Protein AF-A0A7S3THL7-F1 (afdb_monomer_lite)

Structure (mmCIF, N/CA/C/O backbone):
data_AF-A0A7S3THL7-F1
#
_entry.id   AF-A0A7S3THL7-F1
#
loop_
_atom_site.group_PDB
_atom_site.id
_atom_site.type_symbol
_atom_site.label_atom_id
_atom_site.label_alt_id
_atom_site.label_comp_id
_atom_site.label_asym_id
_atom_site.label_entity_id
_atom_site.label_seq_id
_atom_site.pdbx_PDB_ins_code
_atom_site.Cartn_x
_atom_site.Cartn_y
_atom_site.Cartn_z
_atom_site.occupancy
_atom_site.B_iso_or_equiv
_atom_site.auth_seq_id
_atom_site.auth_comp_id
_atom_site.auth_asym_id
_atom_site.auth_atom_id
_atom_site.pdbx_PDB_model_num
ATOM 1 N N . ARG A 1 1 ? 15.053 -5.928 -11.418 1.00 70.25 1 ARG A N 1
ATOM 2 C CA . ARG A 1 1 ? 13.961 -6.757 -10.866 1.00 70.25 1 ARG A CA 1
ATOM 3 C C . ARG A 1 1 ? 12.954 -5.850 -10.184 1.00 70.25 1 ARG A C 1
ATOM 5 O O . ARG A 1 1 ? 13.371 -4.972 -9.434 1.00 70.25 1 ARG A O 1
ATOM 12 N N . VAL A 1 2 ? 11.670 -6.030 -10.464 1.00 61.91 2 VAL A N 1
ATOM 13 C CA . VAL A 1 2 ? 10.570 -5.337 -9.794 1.00 61.91 2 VAL A CA 1
ATOM 14 C C . VAL A 1 2 ? 9.661 -6.390 -9.174 1.00 61.91 2 VAL A C 1
ATOM 16 O O . VAL A 1 2 ? 9.282 -7.344 -9.848 1.00 61.91 2 VAL A O 1
ATOM 19 N N . SER A 1 3 ? 9.335 -6.222 -7.897 1.00 66.75 3 SER A N 1
ATOM 20 C CA . SER A 1 3 ? 8.362 -7.041 -7.173 1.00 66.75 3 SER A CA 1
ATOM 21 C C . SER A 1 3 ? 7.145 -6.180 -6.852 1.00 66.75 3 SER A C 1
ATOM 23 O O . SER A 1 3 ? 7.321 -5.120 -6.254 1.00 66.75 3 SER A O 1
ATOM 25 N N . THR A 1 4 ? 5.937 -6.570 -7.271 1.00 66.25 4 THR A N 1
ATOM 26 C CA . THR A 1 4 ? 4.710 -5.768 -7.107 1.00 66.25 4 THR A CA 1
ATOM 27 C C . THR A 1 4 ? 3.528 -6.571 -6.570 1.00 66.25 4 THR A C 1
ATOM 29 O O . THR A 1 4 ? 3.497 -7.797 -6.691 1.00 66.25 4 THR A O 1
ATOM 32 N N . ARG A 1 5 ? 2.536 -5.890 -5.978 1.00 64.31 5 ARG A N 1
ATOM 33 C CA . ARG A 1 5 ? 1.254 -6.501 -5.584 1.00 64.31 5 ARG A CA 1
ATOM 34 C C . ARG A 1 5 ? 0.120 -5.475 -5.480 1.00 64.31 5 ARG A C 1
ATOM 36 O O . ARG A 1 5 ? 0.344 -4.344 -5.046 1.00 64.31 5 ARG A O 1
ATOM 43 N N . CYS A 1 6 ? -1.105 -5.901 -5.801 1.00 47.66 6 CYS A N 1
ATOM 44 C CA . CYS A 1 6 ? -2.327 -5.135 -5.546 1.00 47.66 6 CYS A CA 1
ATOM 45 C C . CYS A 1 6 ? -2.589 -4.981 -4.035 1.00 47.66 6 CYS A C 1
ATOM 47 O O . CYS A 1 6 ? -2.516 -5.953 -3.279 1.00 47.66 6 CYS A O 1
ATOM 49 N N . SER A 1 7 ? -2.922 -3.771 -3.583 1.00 50.12 7 SER A N 1
ATOM 50 C CA . SER A 1 7 ? -3.298 -3.513 -2.186 1.00 50.12 7 SER A CA 1
ATOM 51 C C . SER A 1 7 ? -4.687 -4.049 -1.816 1.00 50.12 7 SER A C 1
ATOM 53 O O . SER A 1 7 ? -4.912 -4.346 -0.641 1.00 50.12 7 SER A O 1
ATOM 55 N N . GLU A 1 8 ? -5.586 -4.252 -2.787 1.00 40.94 8 GLU A N 1
ATOM 56 C CA . GLU A 1 8 ? -6.982 -4.655 -2.544 1.00 40.94 8 GLU A CA 1
ATOM 57 C C . GLU A 1 8 ? -7.104 -6.052 -1.905 1.00 40.94 8 GLU A C 1
ATOM 59 O O . GLU A 1 8 ? -7.922 -6.248 -1.007 1.00 40.94 8 GLU A O 1
ATOM 64 N N . ASP A 1 9 ? -6.240 -7.007 -2.266 1.00 37.12 9 ASP A N 1
ATOM 65 C CA . ASP A 1 9 ? -6.295 -8.372 -1.709 1.00 37.12 9 ASP A CA 1
ATOM 66 C C . ASP A 1 9 ? -5.652 -8.502 -0.321 1.00 37.12 9 ASP A C 1
ATOM 68 O O . ASP A 1 9 ? -5.898 -9.466 0.405 1.00 37.12 9 ASP A O 1
ATOM 72 N N . THR A 1 10 ? -4.868 -7.510 0.113 1.00 40.72 10 THR A N 1
ATOM 73 C CA . THR A 1 10 ? -4.278 -7.520 1.465 1.00 40.72 10 THR A CA 1
ATOM 74 C C . THR A 1 10 ? -5.313 -7.143 2.535 1.00 40.72 10 THR A C 1
ATOM 76 O O . THR A 1 10 ? -5.140 -7.477 3.708 1.00 40.72 10 THR A O 1
ATOM 79 N N . ALA A 1 11 ? -6.410 -6.484 2.139 1.00 35.78 11 ALA A N 1
ATOM 80 C CA . ALA A 1 11 ? -7.498 -6.086 3.032 1.00 35.78 11 ALA A CA 1
ATOM 81 C C . ALA A 1 11 ? -8.533 -7.201 3.277 1.00 35.78 11 ALA A C 1
ATOM 83 O O . ALA A 1 11 ? -9.285 -7.123 4.250 1.00 35.78 11 ALA A O 1
ATOM 84 N N . ARG A 1 12 ? -8.571 -8.245 2.434 1.00 36.16 12 ARG A N 1
ATOM 85 C CA . ARG A 1 12 ? -9.616 -9.280 2.491 1.00 36.16 12 ARG A CA 1
ATOM 86 C C . ARG A 1 12 ? -9.436 -10.327 3.582 1.00 36.16 12 ARG A C 1
ATOM 88 O O . ARG A 1 12 ? -10.433 -10.934 3.959 1.00 36.16 12 ARG A O 1
ATOM 95 N N . ASP A 1 13 ? -8.233 -10.518 4.130 1.00 32.41 13 ASP A N 1
ATOM 96 C CA . ASP A 1 13 ? -8.035 -11.540 5.160 1.00 32.41 13 ASP A CA 1
ATOM 97 C C . ASP A 1 13 ? -7.249 -11.037 6.390 1.00 32.41 13 ASP A C 1
ATOM 99 O O . ASP A 1 13 ? -6.052 -10.738 6.367 1.00 32.41 13 ASP A O 1
ATOM 103 N N . ARG A 1 14 ? -7.978 -11.012 7.516 1.00 34.75 14 ARG A N 1
ATOM 104 C CA . ARG A 1 14 ? -7.510 -10.939 8.915 1.00 34.75 14 ARG A CA 1
ATOM 105 C C . ARG A 1 14 ? -6.984 -9.581 9.387 1.00 34.75 14 ARG A C 1
ATOM 107 O O . ARG A 1 14 ? -5.785 -9.338 9.532 1.00 34.75 14 ARG A O 1
ATOM 114 N N . LEU A 1 15 ? -7.917 -8.731 9.809 1.00 30.69 15 LEU A N 1
ATOM 115 C CA . LEU A 1 15 ? -7.657 -7.664 10.777 1.00 30.69 15 LEU A CA 1
ATOM 116 C C . LEU A 1 15 ? -7.340 -8.291 12.145 1.00 30.69 15 LEU A C 1
ATOM 118 O O . LEU A 1 15 ? -8.230 -8.654 12.909 1.00 30.69 15 LEU A O 1
ATOM 122 N N . HIS A 1 16 ? -6.053 -8.453 12.441 1.00 30.36 16 HIS A N 1
ATOM 123 C CA . HIS A 1 16 ? -5.554 -8.525 13.812 1.00 30.36 16 HIS A CA 1
ATOM 124 C C . HIS A 1 16 ? -4.742 -7.261 14.068 1.00 30.36 16 HIS A C 1
ATOM 126 O O . HIS A 1 16 ? -3.638 -7.084 13.555 1.00 30.36 16 HIS A O 1
ATOM 132 N N . THR A 1 17 ? -5.355 -6.358 14.822 1.00 27.84 17 THR A N 1
ATOM 133 C CA . THR A 1 17 ? -4.780 -5.110 15.306 1.00 27.84 17 THR A CA 1
ATOM 134 C C . THR A 1 17 ? -3.771 -5.381 16.413 1.00 27.84 17 THR A C 1
ATOM 136 O O . THR A 1 17 ? -4.111 -6.003 17.422 1.00 27.84 17 THR A O 1
ATOM 139 N N . ARG A 1 18 ? -2.577 -4.799 16.296 1.00 25.81 18 ARG A N 1
ATOM 140 C CA . ARG A 1 18 ? -1.846 -4.299 17.461 1.00 25.81 18 ARG A CA 1
ATOM 141 C C . ARG A 1 18 ? -1.240 -2.933 17.139 1.00 25.81 18 ARG A C 1
ATOM 143 O O . ARG A 1 18 ? -0.409 -2.812 16.251 1.00 25.81 18 ARG A O 1
ATOM 150 N N . THR A 1 19 ? -1.695 -1.968 17.936 1.00 25.81 19 THR A N 1
ATOM 151 C CA . THR A 1 19 ? -1.100 -0.661 18.240 1.00 25.81 19 THR A CA 1
ATOM 152 C C . THR A 1 19 ? -1.324 0.469 17.229 1.00 25.81 19 THR A C 1
ATOM 154 O O . THR A 1 19 ? -0.697 0.553 16.182 1.00 25.81 19 THR A O 1
ATOM 157 N N . LEU A 1 20 ? -2.221 1.376 17.631 1.00 31.14 20 LEU A N 1
ATOM 158 C CA . LEU A 1 20 ? -2.449 2.707 17.076 1.00 31.14 20 LEU A CA 1
ATOM 159 C C . LEU A 1 20 ? -1.312 3.649 17.487 1.00 31.14 20 LEU A C 1
ATOM 161 O O . LEU A 1 20 ? -1.119 3.881 18.680 1.00 31.14 20 LEU A O 1
ATOM 165 N N . ALA A 1 21 ? -0.609 4.196 16.498 1.00 24.45 21 ALA A N 1
ATOM 166 C CA . ALA A 1 21 ? -0.015 5.534 16.492 1.00 24.45 21 ALA A CA 1
AT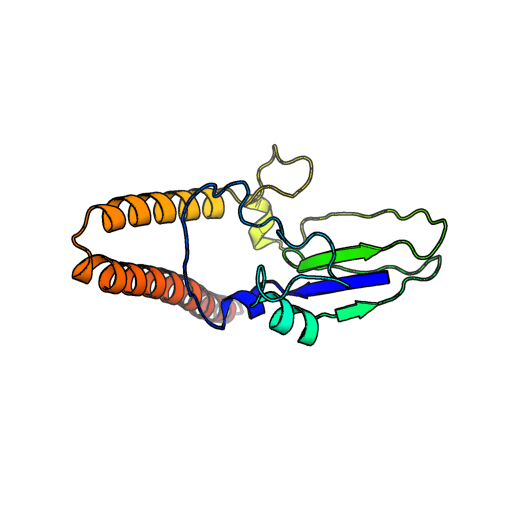OM 167 C C . ALA A 1 21 ? 0.586 5.791 15.094 1.00 24.45 21 ALA A C 1
ATOM 169 O O . ALA A 1 21 ? 1.281 4.920 14.574 1.00 24.45 21 ALA A O 1
ATOM 170 N N . HIS A 1 22 ? 0.380 6.997 14.545 1.00 25.55 22 HIS A N 1
ATOM 171 C CA . HIS A 1 22 ? 1.001 7.549 13.320 1.00 25.55 22 HIS A CA 1
ATOM 172 C C . HIS A 1 22 ? 0.361 7.228 11.947 1.00 25.55 22 HIS A C 1
ATOM 174 O O . HIS A 1 22 ? 0.995 6.683 11.043 1.00 25.55 22 HIS A O 1
ATOM 180 N N . ALA A 1 23 ? -0.867 7.701 11.729 1.00 29.77 23 ALA A N 1
ATOM 181 C CA . ALA A 1 23 ? -1.624 7.486 10.493 1.00 29.77 23 ALA A CA 1
ATOM 182 C C . ALA A 1 23 ? -1.091 8.173 9.215 1.00 29.77 23 ALA A C 1
ATOM 184 O O . ALA A 1 23 ? -1.480 7.783 8.124 1.00 29.77 23 ALA A O 1
ATOM 185 N N . ALA A 1 24 ? -0.144 9.115 9.290 1.00 30.22 24 ALA A N 1
ATOM 186 C CA . ALA A 1 24 ? 0.527 9.651 8.091 1.00 30.22 24 ALA A CA 1
ATOM 187 C C . ALA A 1 24 ? 1.783 8.848 7.677 1.00 30.22 24 ALA A C 1
ATOM 189 O O . ALA A 1 24 ? 2.338 9.076 6.606 1.00 30.22 24 ALA A O 1
ATOM 190 N N . ALA A 1 25 ? 2.232 7.901 8.511 1.00 33.09 25 ALA A N 1
ATOM 191 C CA . ALA A 1 25 ? 3.397 7.042 8.262 1.00 33.09 25 ALA A CA 1
ATOM 192 C C . ALA A 1 25 ? 3.020 5.560 8.037 1.00 33.09 25 ALA A C 1
ATOM 194 O O . ALA A 1 25 ? 3.896 4.715 7.860 1.00 33.09 25 ALA A O 1
ATOM 195 N N . GLN A 1 26 ? 1.725 5.226 8.063 1.00 43.62 26 GLN A N 1
ATOM 196 C CA . GLN A 1 26 ? 1.243 3.854 8.281 1.00 43.62 26 GLN A CA 1
ATOM 197 C C . GLN A 1 26 ? 1.132 2.985 7.014 1.00 43.62 26 GLN A C 1
ATOM 199 O O . GLN A 1 26 ? 1.040 1.767 7.134 1.00 43.62 26 GLN A O 1
ATOM 204 N N . CYS A 1 27 ? 1.173 3.569 5.813 1.00 50.03 27 CYS A N 1
ATOM 205 C CA . CYS A 1 27 ? 1.205 2.807 4.554 1.00 50.03 27 CYS A CA 1
ATOM 206 C C . CYS A 1 27 ? 2.628 2.545 4.046 1.00 50.03 27 CYS A C 1
ATOM 208 O O . CYS A 1 27 ? 2.799 1.913 3.004 1.00 50.03 27 CYS A O 1
ATOM 210 N N . MET A 1 28 ? 3.652 3.011 4.767 1.00 58.75 28 MET A N 1
ATOM 211 C CA . MET A 1 28 ? 5.028 2.680 4.424 1.00 58.75 28 MET A CA 1
ATOM 212 C C . MET A 1 28 ? 5.313 1.238 4.855 1.00 58.75 28 MET A C 1
ATOM 214 O O . MET A 1 28 ? 5.173 0.920 6.041 1.00 58.75 28 MET A O 1
ATOM 218 N N . PRO A 1 29 ? 5.712 0.348 3.931 1.00 72.19 29 PRO A N 1
ATOM 219 C CA . PRO A 1 29 ? 6.118 -0.995 4.310 1.00 72.19 29 PRO A CA 1
ATOM 220 C C . PRO A 1 29 ? 7.298 -0.918 5.287 1.00 72.19 29 PRO A C 1
ATOM 222 O O . PRO A 1 29 ? 8.289 -0.237 5.039 1.00 72.19 29 PRO A O 1
ATOM 225 N N . GLN A 1 30 ? 7.177 -1.619 6.415 1.00 84.00 30 GLN A N 1
ATOM 226 C CA . GLN A 1 30 ? 8.214 -1.658 7.455 1.00 84.00 30 GLN A CA 1
ATOM 227 C C . GLN A 1 30 ? 9.321 -2.680 7.153 1.00 84.00 30 GLN A C 1
ATOM 229 O 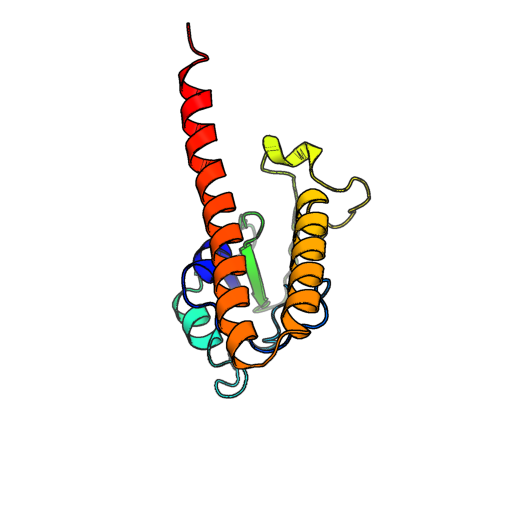O . GLN A 1 30 ? 10.370 -2.671 7.794 1.00 84.00 30 GLN A O 1
ATOM 234 N N . VAL A 1 31 ? 9.088 -3.574 6.188 1.00 87.19 31 VAL A N 1
ATOM 235 C CA . VAL A 1 31 ? 10.061 -4.580 5.756 1.00 87.19 31 VAL A CA 1
ATOM 236 C C . VAL A 1 31 ? 11.051 -3.928 4.796 1.00 87.19 31 VAL A C 1
ATOM 238 O O . VAL A 1 31 ? 10.688 -3.584 3.675 1.00 87.19 31 VAL A O 1
ATOM 241 N N . GLY A 1 32 ? 12.293 -3.746 5.251 1.00 84.19 32 GLY A N 1
ATOM 242 C CA . GLY A 1 32 ? 13.358 -3.134 4.450 1.00 84.19 32 GLY A CA 1
ATOM 243 C C . GLY A 1 32 ? 13.954 -4.076 3.400 1.00 84.19 32 GLY A C 1
ATOM 244 O O . GLY A 1 32 ? 14.080 -3.695 2.241 1.00 84.19 32 GLY A O 1
ATOM 245 N N . ASP A 1 33 ? 14.292 -5.307 3.797 1.00 88.44 33 ASP A N 1
ATOM 246 C CA . ASP A 1 33 ? 14.801 -6.351 2.900 1.00 88.44 33 ASP A CA 1
ATOM 247 C C . ASP A 1 33 ? 13.704 -7.392 2.649 1.00 88.44 33 ASP A C 1
ATOM 249 O O . ASP A 1 33 ? 13.313 -8.146 3.544 1.00 88.44 33 ASP A O 1
ATOM 253 N N . ILE A 1 34 ? 13.175 -7.389 1.424 1.00 88.31 34 ILE A N 1
ATOM 254 C CA . ILE A 1 34 ? 12.056 -8.244 1.017 1.00 88.31 34 ILE A CA 1
ATOM 255 C C . ILE A 1 34 ? 12.484 -9.666 0.647 1.00 88.31 34 ILE A C 1
ATOM 257 O O . ILE A 1 34 ? 11.627 -10.546 0.566 1.00 88.31 34 ILE A O 1
ATOM 261 N N . ASP A 1 35 ? 13.778 -9.890 0.414 1.00 90.00 35 ASP A N 1
ATOM 262 C CA . ASP A 1 35 ? 14.332 -11.204 0.086 1.00 90.00 35 ASP A CA 1
ATOM 263 C C . ASP A 1 35 ? 14.914 -11.882 1.337 1.00 90.00 35 ASP A C 1
ATOM 265 O O . ASP A 1 35 ? 15.008 -13.111 1.394 1.00 90.00 35 ASP A O 1
ATOM 269 N N . ARG A 1 36 ? 15.231 -11.101 2.380 1.00 90.69 36 ARG A N 1
ATOM 270 C CA . ARG A 1 36 ? 15.680 -11.592 3.687 1.00 90.69 36 ARG A CA 1
ATOM 271 C C . ARG A 1 36 ? 14.995 -10.851 4.844 1.00 90.69 36 ARG A C 1
ATOM 273 O O . ARG A 1 36 ? 15.583 -9.981 5.486 1.00 90.69 36 ARG A O 1
ATOM 280 N N . TRP A 1 37 ? 13.768 -11.255 5.170 1.00 90.19 37 TRP A N 1
ATOM 281 C CA . TRP A 1 37 ? 13.013 -10.710 6.307 1.00 90.19 37 TRP A CA 1
ATOM 282 C C . TRP A 1 37 ? 13.103 -11.595 7.565 1.00 90.19 37 TRP A C 1
ATOM 284 O O . TRP A 1 37 ? 13.479 -12.764 7.509 1.00 90.19 37 TRP A O 1
ATOM 294 N N . ASN A 1 38 ? 12.733 -11.030 8.721 1.00 91.38 38 ASN A N 1
ATOM 295 C CA . ASN A 1 38 ? 12.589 -11.761 9.982 1.00 91.38 38 ASN A CA 1
ATOM 296 C C . ASN A 1 38 ? 11.115 -12.154 10.199 1.00 91.38 38 ASN A C 1
ATOM 298 O O . ASN A 1 38 ? 10.269 -11.279 10.398 1.00 91.38 38 ASN A O 1
ATOM 302 N N . ASP A 1 39 ? 10.808 -13.454 10.189 1.00 88.88 39 ASP A N 1
ATOM 303 C CA . ASP A 1 39 ? 9.450 -13.973 10.414 1.00 88.88 39 ASP A CA 1
ATOM 304 C C . ASP A 1 39 ? 8.908 -13.725 11.827 1.00 88.88 39 ASP A C 1
ATOM 306 O O . ASP A 1 39 ? 7.698 -13.623 12.000 1.00 88.88 39 ASP A O 1
ATOM 310 N N . GLU A 1 40 ? 9.765 -13.609 12.841 1.00 92.12 40 GLU A N 1
ATOM 311 C CA . GLU A 1 40 ? 9.330 -13.298 14.208 1.00 92.1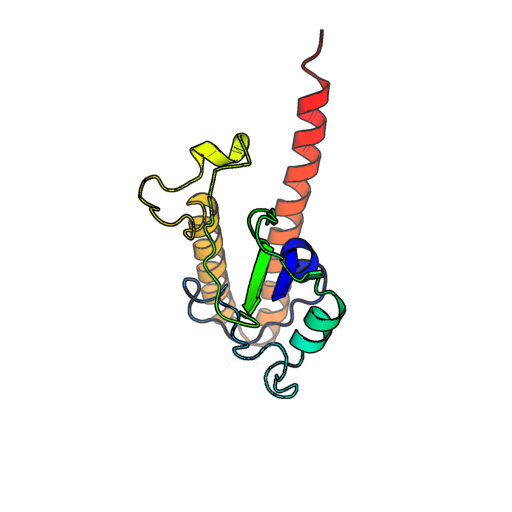2 40 GLU A CA 1
ATOM 312 C C . GLU A 1 40 ? 8.827 -11.855 14.300 1.00 92.12 40 GLU A C 1
ATOM 314 O O . GLU A 1 40 ? 7.840 -11.569 14.977 1.00 92.12 40 GLU A O 1
ATOM 319 N N . THR A 1 41 ? 9.488 -10.937 13.586 1.00 89.31 41 THR A N 1
ATOM 320 C CA . THR A 1 41 ? 9.099 -9.519 13.546 1.00 89.31 41 THR A CA 1
ATOM 321 C C . THR A 1 41 ? 7.947 -9.270 12.570 1.00 89.31 41 THR A C 1
ATOM 323 O O . THR A 1 41 ? 7.040 -8.495 12.872 1.00 89.31 41 THR A O 1
ATOM 326 N N . PHE A 1 42 ? 7.945 -9.947 11.417 1.00 89.19 42 PHE A N 1
ATOM 327 C CA . PHE A 1 42 ? 6.973 -9.744 10.338 1.00 89.19 42 PHE A CA 1
ATOM 328 C C . PHE A 1 42 ? 6.300 -11.054 9.889 1.00 89.19 42 PHE A C 1
ATOM 330 O O . PHE A 1 42 ? 6.349 -11.405 8.707 1.00 89.19 42 PHE A O 1
ATOM 337 N N . PRO A 1 43 ? 5.584 -11.765 10.779 1.00 87.31 43 PRO A N 1
ATOM 338 C CA . PRO A 1 43 ? 5.020 -13.085 10.473 1.00 87.31 43 PRO A CA 1
ATOM 339 C C . PRO A 1 43 ? 3.993 -13.057 9.331 1.00 87.31 43 PRO A C 1
ATOM 341 O O . PRO A 1 43 ? 3.792 -14.046 8.630 1.00 87.31 43 PRO A O 1
ATOM 344 N N . ARG A 1 44 ? 3.345 -11.905 9.110 1.00 85.88 44 ARG A N 1
ATOM 345 C CA . ARG A 1 44 ? 2.366 -11.710 8.029 1.00 85.88 44 ARG A CA 1
ATOM 346 C C . ARG A 1 44 ? 3.011 -11.490 6.661 1.00 85.88 44 ARG A C 1
ATOM 348 O O . ARG A 1 44 ? 2.343 -11.693 5.650 1.00 85.88 44 ARG A O 1
ATOM 355 N N . PHE A 1 45 ? 4.280 -11.085 6.613 1.00 86.94 45 PHE A N 1
ATOM 356 C CA . PHE A 1 45 ? 4.959 -10.784 5.354 1.00 86.94 45 PHE A CA 1
ATOM 357 C C . PHE A 1 45 ? 5.200 -12.044 4.519 1.00 86.94 45 PHE A C 1
ATOM 359 O O . PHE A 1 45 ? 5.083 -12.005 3.300 1.00 86.94 45 PHE A O 1
ATOM 366 N N . ARG A 1 46 ? 5.393 -13.194 5.173 1.00 85.81 46 ARG A N 1
ATOM 367 C CA . ARG A 1 46 ? 5.501 -14.505 4.519 1.00 85.81 46 ARG A CA 1
ATOM 368 C C . ARG A 1 46 ? 4.341 -14.803 3.564 1.00 85.81 46 ARG A C 1
ATOM 370 O O . ARG A 1 46 ? 4.571 -15.280 2.459 1.00 85.81 46 ARG A O 1
ATOM 377 N N . ALA A 1 47 ? 3.107 -14.499 3.968 1.00 85.44 47 ALA A N 1
ATOM 378 C CA . ALA A 1 47 ? 1.938 -14.675 3.105 1.00 85.44 47 ALA A CA 1
ATOM 379 C C . ALA A 1 47 ? 1.947 -13.695 1.921 1.00 85.44 47 ALA A C 1
ATOM 381 O O . ALA A 1 47 ? 1.552 -14.056 0.820 1.00 85.44 47 ALA A O 1
ATOM 382 N N . ALA A 1 48 ? 2.437 -12.468 2.125 1.00 84.81 48 ALA A N 1
ATOM 383 C CA . ALA A 1 48 ? 2.562 -11.486 1.052 1.00 84.81 48 ALA A CA 1
ATOM 384 C C . ALA A 1 48 ? 3.617 -11.885 0.007 1.00 84.81 48 ALA A C 1
ATOM 386 O O . ALA A 1 48 ? 3.410 -11.633 -1.175 1.00 84.81 48 ALA A O 1
ATOM 387 N N . VAL A 1 49 ? 4.709 -12.538 0.423 1.00 84.31 49 VAL A N 1
ATOM 388 C CA . VAL A 1 49 ? 5.748 -13.047 -0.491 1.00 84.31 49 VAL A CA 1
ATOM 389 C C . VAL A 1 49 ? 5.211 -14.149 -1.403 1.00 84.31 49 VAL A C 1
ATOM 391 O O . VAL A 1 49 ? 5.560 -14.167 -2.578 1.00 84.31 49 VAL A O 1
ATOM 394 N N . GLY A 1 50 ? 4.340 -15.030 -0.898 1.00 82.50 50 GLY A N 1
ATOM 395 C CA . GLY A 1 50 ? 3.726 -16.094 -1.704 1.00 82.50 50 GLY A CA 1
ATOM 396 C C . GLY A 1 50 ? 2.826 -15.590 -2.839 1.00 82.50 50 GLY A C 1
ATOM 397 O O . GLY A 1 50 ? 2.613 -16.308 -3.806 1.00 82.50 50 GLY A O 1
ATOM 398 N N . GLU A 1 51 ? 2.353 -14.349 -2.741 1.00 84.06 51 GLU A N 1
ATOM 399 C CA . GLU A 1 51 ? 1.393 -13.724 -3.660 1.00 84.06 51 GLU A CA 1
ATOM 400 C C . GLU A 1 51 ? 2.008 -12.522 -4.410 1.00 84.06 51 GLU A C 1
ATOM 402 O O . GLU A 1 51 ? 1.289 -11.645 -4.898 1.00 84.06 51 GLU A O 1
ATOM 407 N N . ARG A 1 52 ? 3.346 -12.411 -4.433 1.00 85.31 52 ARG A N 1
ATOM 408 C CA . ARG A 1 52 ? 4.056 -11.303 -5.090 1.00 85.31 52 ARG A CA 1
ATOM 409 C C . ARG A 1 52 ? 4.212 -11.567 -6.587 1.00 85.31 52 ARG A C 1
ATOM 411 O O . ARG A 1 52 ? 4.551 -12.675 -6.995 1.00 85.31 52 ARG A O 1
ATOM 418 N N . PHE A 1 53 ? 4.053 -10.530 -7.400 1.00 86.81 53 PHE A N 1
ATOM 419 C CA . PHE A 1 53 ? 4.414 -10.574 -8.814 1.00 86.81 53 PHE A CA 1
ATOM 420 C C . PHE A 1 53 ? 5.854 -10.118 -8.982 1.00 86.81 53 PHE A C 1
ATOM 422 O O . PHE A 1 53 ? 6.225 -9.081 -8.443 1.00 86.81 53 PHE A O 1
ATOM 429 N N . GLU A 1 54 ? 6.653 -10.851 -9.750 1.00 89.12 54 GLU A N 1
ATOM 430 C CA . GLU A 1 54 ? 8.056 -10.522 -9.992 1.00 89.12 54 GLU A CA 1
ATOM 431 C C . GLU A 1 54 ? 8.326 -10.430 -11.494 1.00 89.12 54 GLU A C 1
ATOM 433 O O . GLU A 1 54 ? 7.900 -11.290 -12.265 1.00 89.12 54 GLU A O 1
ATOM 438 N N . CYS A 1 55 ? 9.030 -9.380 -11.915 1.00 90.69 55 CYS A N 1
ATOM 439 C CA . CYS A 1 55 ? 9.497 -9.235 -13.287 1.00 90.69 55 CYS A CA 1
ATOM 440 C C . CYS A 1 55 ? 10.915 -8.655 -13.336 1.00 90.69 55 CYS A C 1
ATOM 442 O O . CYS A 1 55 ? 11.366 -7.931 -12.442 1.00 90.69 55 CYS A O 1
ATOM 444 N N . GLU A 1 56 ? 11.639 -8.945 -14.408 1.00 93.94 56 GLU A N 1
ATOM 445 C CA . GLU A 1 56 ? 12.924 -8.322 -14.711 1.00 93.94 56 GLU A CA 1
ATOM 446 C C . GLU A 1 56 ? 12.755 -7.487 -15.974 1.00 93.94 56 GLU A C 1
ATOM 448 O O . GLU A 1 56 ? 12.143 -7.946 -16.929 1.00 93.94 56 GLU A O 1
ATOM 453 N N . LEU A 1 57 ? 13.227 -6.238 -15.934 1.00 92.75 57 LEU A N 1
ATOM 454 C CA . LEU A 1 57 ? 13.087 -5.298 -17.041 1.00 92.75 57 LEU A CA 1
ATOM 455 C C . LEU A 1 57 ? 14.419 -5.175 -17.768 1.00 92.75 57 LEU A C 1
ATOM 457 O O . LEU A 1 57 ? 15.440 -4.831 -17.162 1.00 92.75 57 LEU A O 1
ATOM 461 N N . SER A 1 58 ? 14.375 -5.441 -19.064 1.00 94.06 58 SER A N 1
ATOM 462 C CA . SER A 1 58 ? 15.460 -5.237 -20.013 1.00 94.06 58 SER A CA 1
ATOM 463 C C . SER A 1 58 ? 15.448 -3.800 -20.551 1.00 94.06 58 SER A C 1
ATOM 465 O O . SER A 1 58 ? 14.429 -3.105 -20.475 1.00 94.06 58 SER A O 1
ATOM 467 N N . PRO A 1 59 ? 16.568 -3.312 -21.117 1.00 95.69 59 PRO A N 1
ATOM 468 C CA . PRO A 1 59 ? 16.613 -1.981 -21.714 1.00 95.69 59 PRO A CA 1
ATOM 469 C C . PRO A 1 59 ? 15.523 -1.786 -22.779 1.00 95.69 59 PRO A C 1
ATOM 471 O O . PRO A 1 59 ? 15.427 -2.563 -23.725 1.00 95.69 59 PRO A O 1
ATOM 474 N N . GLY A 1 60 ? 14.725 -0.727 -22.628 1.00 94.88 60 GLY A N 1
ATOM 475 C CA . GLY A 1 60 ? 13.624 -0.385 -23.536 1.00 94.88 60 GLY A CA 1
ATOM 476 C C . GLY A 1 60 ? 12.259 -0.963 -23.150 1.00 94.88 60 GLY A C 1
ATOM 477 O O . GLY A 1 60 ? 11.257 -0.558 -23.736 1.00 94.88 60 GLY A O 1
ATOM 478 N N . GLU A 1 61 ? 12.188 -1.854 -22.159 1.00 95.31 61 GLU A N 1
ATOM 479 C CA . GLU A 1 61 ? 10.912 -2.368 -21.661 1.00 95.31 61 GLU A CA 1
ATOM 480 C C . GLU A 1 61 ? 10.208 -1.363 -20.746 1.00 95.31 61 GLU A C 1
ATOM 482 O O . GLU A 1 61 ? 10.832 -0.560 -20.048 1.00 95.31 61 GLU A O 1
ATOM 487 N N . VAL A 1 62 ? 8.877 -1.425 -20.746 1.00 94.25 62 VAL A N 1
ATOM 488 C CA . VAL A 1 62 ? 8.017 -0.539 -19.962 1.00 94.25 62 VAL A CA 1
ATOM 489 C C . VAL A 1 62 ? 7.127 -1.384 -19.067 1.00 94.25 62 VAL A C 1
ATOM 491 O O . VAL A 1 62 ? 6.466 -2.312 -19.527 1.00 94.25 62 VAL A O 1
ATOM 494 N N . LEU A 1 63 ? 7.083 -1.026 -17.786 1.00 90.94 63 LEU A N 1
ATOM 495 C CA . LEU A 1 63 ? 6.193 -1.628 -16.806 1.00 90.94 63 LEU A CA 1
ATOM 496 C C . LEU A 1 63 ? 5.085 -0.642 -16.446 1.00 90.94 63 LEU A C 1
ATOM 498 O O . LEU A 1 63 ? 5.358 0.481 -16.020 1.00 90.94 63 LEU A O 1
ATOM 502 N N . PHE A 1 64 ? 3.836 -1.078 -16.579 1.00 90.44 64 PHE A N 1
ATOM 503 C CA . PHE A 1 64 ? 2.693 -0.350 -16.046 1.00 90.44 64 PHE A CA 1
ATOM 504 C C . PHE A 1 64 ? 2.387 -0.831 -14.624 1.00 90.44 64 PHE A C 1
ATOM 506 O O . PHE A 1 64 ? 2.161 -2.019 -14.408 1.00 90.44 64 PHE A O 1
ATOM 513 N N . ILE A 1 65 ? 2.360 0.100 -13.667 1.00 86.94 65 ILE A N 1
ATOM 514 C CA . ILE A 1 65 ? 1.996 -0.161 -12.271 1.00 86.94 65 ILE A CA 1
ATOM 515 C C . ILE A 1 65 ? 0.719 0.635 -11.969 1.00 86.94 65 ILE A C 1
ATOM 517 O O . ILE A 1 65 ? 0.769 1.870 -11.980 1.00 86.94 65 ILE A O 1
ATOM 521 N N . PRO A 1 66 ? -0.430 -0.025 -11.725 1.00 86.88 66 PRO A N 1
ATOM 522 C CA . PRO A 1 66 ? -1.656 0.673 -11.357 1.00 86.88 66 PRO A CA 1
ATOM 523 C C . PRO A 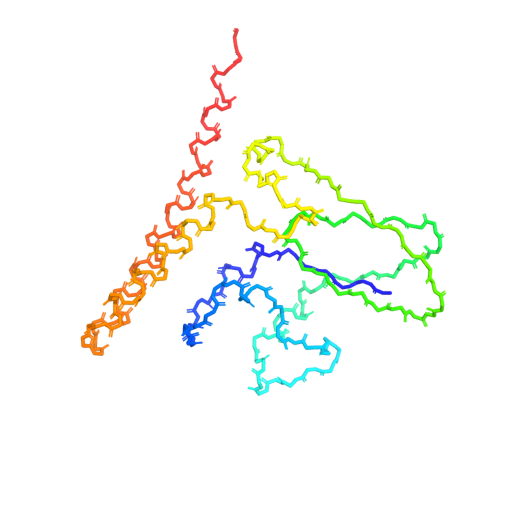1 66 ? -1.507 1.449 -10.040 1.00 86.88 66 PRO A C 1
ATOM 525 O O . PRO A 1 66 ? -0.676 1.129 -9.189 1.00 86.88 66 PRO A O 1
ATOM 528 N N . ALA A 1 67 ? -2.352 2.464 -9.846 1.00 82.75 67 ALA A N 1
ATOM 529 C CA . ALA A 1 67 ? -2.401 3.191 -8.581 1.00 82.75 67 ALA A CA 1
ATOM 530 C C . ALA A 1 67 ? -2.669 2.229 -7.409 1.00 82.75 67 ALA A C 1
ATOM 532 O O . ALA A 1 67 ? -3.401 1.252 -7.557 1.00 82.75 67 ALA A O 1
ATOM 533 N N . LEU A 1 68 ? -2.092 2.534 -6.243 1.00 85.19 68 LEU A N 1
ATOM 534 C CA . LEU A 1 68 ? -2.198 1.741 -5.010 1.00 85.19 68 LEU A CA 1
ATOM 535 C C . LEU A 1 68 ? -1.503 0.365 -5.045 1.00 85.19 68 LEU A C 1
ATOM 537 O O . LEU A 1 68 ? -1.656 -0.402 -4.094 1.00 85.19 68 LEU A O 1
ATOM 541 N N . TRP A 1 69 ? -0.733 0.030 -6.087 1.00 86.12 69 TRP A N 1
ATOM 542 C CA . TRP A 1 69 ? 0.080 -1.189 -6.096 1.00 86.12 69 TRP A CA 1
ATOM 543 C C . TRP A 1 69 ? 1.415 -0.961 -5.389 1.00 86.12 69 TRP A C 1
ATOM 545 O O . TRP A 1 69 ? 2.207 -0.087 -5.762 1.00 86.12 69 TRP A O 1
ATOM 555 N N . PHE A 1 70 ? 1.688 -1.785 -4.379 1.00 86.50 70 PHE A N 1
ATOM 556 C CA . PHE A 1 70 ? 2.995 -1.803 -3.732 1.00 86.50 70 PHE A CA 1
ATOM 557 C C . PHE A 1 70 ? 4.035 -2.317 -4.719 1.00 86.50 70 PHE A C 1
ATOM 559 O O . PHE A 1 70 ? 3.762 -3.260 -5.462 1.00 86.50 70 PHE A O 1
ATOM 566 N N . HIS A 1 71 ? 5.220 -1.709 -4.720 1.00 87.25 71 HIS A N 1
ATOM 567 C CA . HIS A 1 71 ? 6.322 -2.137 -5.568 1.00 87.25 71 HIS A CA 1
ATOM 568 C C . HIS A 1 71 ? 7.680 -1.930 -4.890 1.00 87.25 71 HIS A C 1
ATOM 570 O O . HIS A 1 71 ? 7.905 -0.943 -4.192 1.00 87.25 71 HIS A O 1
ATOM 576 N N . ASN A 1 72 ? 8.590 -2.873 -5.113 1.00 90.81 72 ASN A N 1
ATOM 577 C CA . ASN A 1 72 ? 9.998 -2.797 -4.743 1.00 90.81 72 ASN A CA 1
ATOM 578 C C . ASN A 1 72 ? 10.846 -2.976 -6.006 1.00 90.81 72 ASN A C 1
ATOM 580 O O . ASN A 1 72 ? 10.524 -3.809 -6.854 1.00 90.81 72 ASN A O 1
ATOM 584 N N . VAL A 1 73 ? 11.913 -2.188 -6.134 1.00 91.69 73 VAL A N 1
ATOM 585 C CA . VAL A 1 73 ? 12.808 -2.214 -7.292 1.00 91.69 73 VAL A CA 1
ATOM 586 C C . VAL A 1 73 ? 14.228 -2.489 -6.819 1.00 91.69 73 VAL A C 1
ATOM 588 O O . VAL A 1 73 ? 14.767 -1.763 -5.986 1.00 91.69 73 VAL A O 1
ATOM 591 N N . THR A 1 74 ? 14.855 -3.501 -7.412 1.00 91.50 74 THR A N 1
ATOM 592 C CA . THR A 1 74 ? 16.275 -3.811 -7.223 1.00 91.50 74 THR A CA 1
ATOM 593 C C . THR A 1 74 ? 16.994 -3.727 -8.564 1.00 91.50 74 THR A C 1
ATOM 595 O O . THR A 1 74 ? 16.619 -4.406 -9.532 1.00 91.50 74 THR A O 1
ATOM 598 N N . SER A 1 75 ? 18.039 -2.898 -8.625 1.00 93.38 75 SER A N 1
ATOM 599 C CA . SER A 1 75 ? 18.907 -2.811 -9.801 1.00 93.38 75 SER A CA 1
ATOM 600 C C . SER A 1 75 ? 19.882 -3.987 -9.810 1.00 93.38 75 SER A C 1
ATOM 602 O O . SER A 1 75 ? 20.637 -4.167 -8.861 1.00 93.38 75 SER A O 1
ATOM 604 N N . ILE A 1 76 ? 19.860 -4.789 -10.877 1.00 92.25 76 ILE A N 1
ATOM 605 C CA . ILE A 1 76 ? 20.740 -5.965 -11.034 1.00 92.25 76 ILE A CA 1
ATOM 606 C C . ILE A 1 76 ? 22.146 -5.536 -11.494 1.00 92.25 76 ILE A C 1
ATOM 608 O O . ILE A 1 76 ? 23.144 -6.164 -11.160 1.00 92.25 76 ILE A O 1
ATOM 612 N N . GLY A 1 77 ? 22.227 -4.431 -12.235 1.00 93.94 77 GLY A N 1
ATOM 613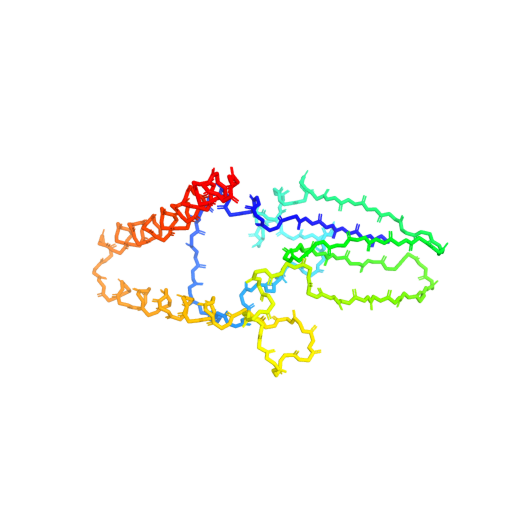 C CA . GLY A 1 77 ? 23.469 -3.810 -12.684 1.00 93.94 77 GLY A CA 1
ATOM 614 C C . GLY A 1 77 ? 23.321 -2.294 -12.755 1.00 93.94 77 GLY A C 1
ATOM 615 O O . GLY A 1 77 ? 22.388 -1.728 -12.187 1.00 93.94 77 GLY A O 1
ATOM 616 N N . PHE A 1 78 ? 24.222 -1.620 -13.464 1.00 95.50 78 PHE A N 1
ATOM 617 C CA . PHE A 1 78 ? 24.060 -0.194 -13.739 1.00 95.50 78 PHE A CA 1
ATOM 618 C C . PHE A 1 78 ? 22.887 0.028 -14.705 1.00 95.50 78 PHE A C 1
ATOM 620 O O . PHE A 1 78 ? 22.837 -0.581 -15.773 1.00 95.50 78 PHE A O 1
ATOM 627 N N . SER A 1 79 ? 21.939 0.886 -14.332 1.00 94.81 79 SER A N 1
ATOM 628 C CA . SER A 1 79 ? 20.772 1.199 -15.156 1.00 94.81 79 SER A CA 1
ATOM 629 C C . SER A 1 79 ? 20.261 2.614 -14.879 1.00 94.81 79 SER A C 1
ATOM 631 O O . SER A 1 79 ? 20.522 3.182 -13.818 1.00 94.81 79 SER A O 1
ATOM 633 N N . ALA A 1 80 ? 19.538 3.179 -15.845 1.00 95.12 80 ALA A N 1
ATOM 634 C CA . ALA A 1 80 ? 18.774 4.408 -15.686 1.00 95.12 80 ALA A CA 1
ATOM 635 C C . ALA A 1 80 ? 17.333 4.136 -16.131 1.00 95.12 80 ALA A C 1
ATOM 637 O O . ALA A 1 80 ? 17.111 3.600 -17.215 1.00 95.12 80 ALA A O 1
ATOM 638 N N . ALA A 1 81 ? 16.369 4.498 -15.289 1.00 93.88 81 ALA A N 1
ATOM 639 C CA . ALA A 1 81 ? 14.945 4.323 -15.546 1.00 93.88 81 ALA A CA 1
ATOM 640 C C . ALA A 1 81 ? 14.218 5.658 -15.369 1.00 93.88 81 ALA A C 1
ATOM 642 O O . ALA A 1 81 ? 14.613 6.485 -14.547 1.00 93.88 81 ALA A O 1
ATOM 643 N N . VAL A 1 82 ? 13.152 5.854 -16.141 1.00 94.38 82 VAL A N 1
ATOM 644 C CA . VAL A 1 82 ? 12.275 7.025 -16.058 1.00 94.38 82 VAL A CA 1
ATOM 645 C C . VAL A 1 82 ? 10.859 6.528 -15.816 1.00 94.38 82 VAL A C 1
ATOM 647 O O . VAL A 1 82 ? 10.379 5.654 -16.535 1.00 94.38 82 VAL A O 1
ATOM 650 N N . ASN A 1 83 ? 10.190 7.084 -14.812 1.00 94.00 83 ASN A N 1
ATOM 651 C CA . ASN A 1 83 ? 8.790 6.809 -14.518 1.00 94.00 83 ASN A CA 1
ATOM 652 C C . ASN A 1 83 ? 7.925 8.032 -14.842 1.00 94.00 83 ASN A C 1
ATOM 654 O O . ASN A 1 83 ? 8.353 9.177 -14.698 1.00 94.00 83 ASN A O 1
ATOM 658 N N . VAL A 1 84 ? 6.684 7.776 -15.253 1.00 93.12 84 VAL A N 1
ATOM 659 C CA . VAL A 1 84 ? 5.684 8.812 -15.518 1.00 93.12 84 VAL A CA 1
ATOM 660 C C . VAL A 1 84 ? 4.443 8.477 -14.708 1.00 93.12 84 VAL A C 1
ATOM 662 O O . VAL A 1 84 ? 3.893 7.388 -14.845 1.00 93.12 84 VAL A O 1
ATOM 665 N N . PHE A 1 85 ? 4.001 9.412 -13.870 1.00 89.94 85 PHE A N 1
ATOM 666 C CA . PHE A 1 85 ? 2.732 9.308 -13.159 1.00 89.94 85 PHE A CA 1
ATOM 667 C C . PHE A 1 85 ? 1.666 10.137 -13.867 1.00 89.94 85 PHE A C 1
ATOM 669 O O . PHE A 1 85 ? 1.924 11.246 -14.334 1.00 89.94 85 PHE A O 1
ATOM 676 N N . TRP A 1 86 ? 0.448 9.611 -13.918 1.00 88.56 86 TRP A N 1
ATOM 677 C CA . TRP A 1 86 ? -0.716 10.329 -14.420 1.00 88.56 86 TRP A CA 1
ATOM 678 C C . TRP A 1 86 ? -1.964 9.912 -13.646 1.00 88.56 86 TRP A C 1
ATOM 680 O O . TRP A 1 86 ? -2.026 8.841 -13.042 1.00 88.56 86 TRP A O 1
ATOM 690 N N . ARG A 1 87 ? -2.992 10.763 -13.673 1.00 86.56 87 ARG A N 1
ATOM 691 C CA . ARG A 1 87 ? -4.284 10.456 -13.053 1.00 86.56 87 ARG A CA 1
ATOM 692 C C . ARG A 1 87 ? -5.055 9.526 -13.987 1.00 86.56 87 ARG A C 1
ATOM 694 O O . ARG A 1 87 ? -5.583 9.968 -15.004 1.00 86.56 87 ARG A O 1
ATOM 701 N N . SER A 1 88 ? -5.116 8.239 -13.664 1.00 76.25 88 SER A N 1
ATOM 702 C CA . SER A 1 88 ? -5.719 7.224 -14.541 1.00 76.25 88 SER A CA 1
ATOM 703 C C . SER A 1 88 ? -7.236 7.077 -14.387 1.00 76.25 88 SER A C 1
ATOM 705 O O . SER A 1 88 ? -7.882 6.584 -15.305 1.00 76.25 88 SER A O 1
ATOM 707 N N . HIS A 1 89 ? -7.823 7.520 -13.268 1.00 77.31 89 HIS A N 1
ATOM 708 C CA . HIS A 1 89 ? -9.246 7.318 -12.975 1.00 77.31 89 HIS A CA 1
ATOM 709 C C . HIS A 1 89 ? -10.047 8.632 -13.067 1.00 77.31 89 HIS A C 1
ATOM 711 O O . HIS A 1 89 ? -9.958 9.441 -12.140 1.00 77.31 89 HIS A O 1
ATOM 717 N N . PRO A 1 90 ? -10.850 8.869 -14.128 1.00 77.12 90 PRO A N 1
ATOM 718 C CA . PRO A 1 90 ? -11.530 10.151 -14.362 1.00 77.12 90 PRO A CA 1
ATOM 719 C C . PRO A 1 90 ? -12.398 10.614 -13.188 1.00 77.12 90 PRO A C 1
ATOM 721 O O . PRO A 1 90 ? -12.355 11.779 -12.802 1.00 77.12 90 PRO A O 1
ATOM 724 N N . ALA A 1 91 ? -13.116 9.685 -12.547 1.00 75.31 91 ALA A N 1
ATOM 725 C CA . ALA A 1 91 ? -13.958 9.988 -11.389 1.00 75.31 91 ALA A CA 1
ATOM 726 C C . ALA A 1 91 ? -13.158 10.419 -10.143 1.00 75.31 91 ALA A C 1
ATOM 728 O O . ALA A 1 91 ? -13.708 11.056 -9.248 1.00 75.31 91 ALA A O 1
ATOM 729 N N . ALA A 1 92 ? -11.859 10.108 -10.085 1.00 75.94 92 ALA A N 1
ATOM 730 C CA . ALA A 1 92 ? -10.973 10.506 -8.996 1.00 75.94 92 ALA A CA 1
ATOM 731 C C . ALA A 1 92 ? -10.182 11.785 -9.305 1.00 75.94 92 ALA A C 1
ATOM 733 O O . ALA A 1 92 ? -9.551 12.329 -8.405 1.00 75.94 92 ALA A O 1
ATOM 734 N N . HIS A 1 93 ? -10.207 12.304 -10.541 1.00 81.44 93 HIS A N 1
ATOM 735 C CA . HIS A 1 93 ? -9.389 13.464 -10.933 1.00 81.44 93 HIS A CA 1
ATOM 736 C C . HIS A 1 93 ? -9.631 14.688 -10.052 1.00 81.44 93 HIS A C 1
ATOM 738 O O . HIS A 1 93 ? -8.673 15.343 -9.647 1.00 81.44 93 HIS A O 1
ATOM 744 N N . ALA A 1 94 ? -10.897 14.961 -9.731 1.00 84.44 94 ALA A N 1
ATOM 745 C CA . ALA A 1 94 ? -11.300 16.067 -8.865 1.00 84.44 94 ALA A CA 1
ATOM 746 C C . ALA A 1 94 ? -10.992 15.824 -7.375 1.00 84.44 94 ALA A C 1
ATOM 748 O O . ALA A 1 94 ? -11.116 16.740 -6.567 1.00 84.44 94 ALA A O 1
ATOM 749 N N . LEU A 1 95 ? -10.613 14.597 -7.004 1.00 84.38 95 LEU A N 1
ATOM 750 C CA . LEU A 1 95 ? -10.345 14.200 -5.623 1.00 84.38 95 LEU A CA 1
ATOM 751 C C . LEU A 1 95 ? -8.867 14.317 -5.242 1.00 84.38 95 LEU A C 1
ATOM 753 O O . LEU A 1 95 ? -8.554 14.150 -4.071 1.00 84.38 95 LEU A O 1
ATOM 757 N N . TYR A 1 96 ? -7.953 14.582 -6.176 1.00 84.44 96 TYR A N 1
ATOM 758 C CA . TYR A 1 96 ? -6.536 14.754 -5.842 1.00 84.44 96 TYR A CA 1
ATOM 759 C C . TYR A 1 96 ? -6.255 16.158 -5.298 1.00 84.44 96 TYR A C 1
ATOM 761 O O . TYR A 1 96 ? -6.794 17.145 -5.799 1.00 84.44 96 TYR A O 1
ATOM 769 N N . ASP A 1 97 ? -5.373 16.255 -4.300 1.00 85.31 97 ASP A N 1
ATOM 770 C CA . ASP A 1 97 ? -4.899 17.539 -3.776 1.00 85.31 97 ASP A CA 1
ATOM 771 C C . ASP A 1 97 ? -4.089 18.281 -4.862 1.00 85.31 97 ASP A C 1
ATOM 773 O O . ASP A 1 97 ? -3.060 17.771 -5.309 1.00 85.31 97 ASP A O 1
ATOM 777 N N . PRO A 1 98 ? -4.488 19.497 -5.287 1.00 86.19 98 PRO A N 1
ATOM 778 C CA . PRO A 1 98 ? -3.717 20.290 -6.247 1.00 86.19 98 PRO A CA 1
ATOM 779 C C . PRO A 1 98 ? -2.307 20.645 -5.760 1.00 86.19 98 PRO A C 1
ATOM 781 O O . PRO A 1 98 ? -1.450 20.991 -6.570 1.00 86.19 98 PRO A O 1
ATOM 784 N N . LYS A 1 99 ? -2.068 20.592 -4.444 1.00 88.25 99 LYS A N 1
ATOM 785 C CA . LYS A 1 99 ? -0.766 20.849 -3.818 1.00 88.25 99 LYS A CA 1
ATOM 786 C C . LYS A 1 99 ? 0.074 19.581 -3.651 1.00 88.25 99 LYS A C 1
ATOM 788 O O . LYS A 1 99 ? 1.139 19.646 -3.033 1.00 88.25 99 LYS A O 1
ATOM 793 N N . ASP A 1 100 ? -0.398 18.429 -4.118 1.00 85.06 100 ASP A N 1
ATOM 794 C CA . ASP A 1 100 ? 0.407 17.215 -4.164 1.00 85.06 100 ASP A CA 1
ATOM 795 C C . ASP A 1 100 ? 1.251 17.186 -5.442 1.00 85.06 100 ASP A C 1
ATOM 797 O O . ASP A 1 100 ? 0.760 16.900 -6.532 1.00 85.06 100 ASP A O 1
ATOM 801 N N . LEU A 1 101 ? 2.534 17.514 -5.292 1.00 86.38 101 LEU A N 1
ATOM 802 C CA . LEU A 1 101 ? 3.488 17.549 -6.400 1.00 86.38 101 LEU A CA 1
ATOM 803 C C . LEU A 1 101 ? 4.017 16.161 -6.776 1.00 86.38 101 LEU A C 1
ATOM 805 O O . LEU A 1 101 ? 4.520 15.996 -7.883 1.00 86.38 101 LEU A O 1
ATOM 809 N N . TYR A 1 102 ? 3.945 15.190 -5.862 1.00 82.62 102 TYR A N 1
ATOM 810 C CA . TYR A 1 102 ? 4.547 13.870 -6.061 1.00 82.62 102 TYR A CA 1
ATOM 811 C C . TYR A 1 102 ? 3.502 12.801 -6.402 1.00 82.62 102 TYR A C 1
ATOM 813 O O . TYR A 1 102 ? 3.816 11.845 -7.104 1.00 82.62 102 TYR A O 1
ATOM 821 N N . GLY A 1 103 ? 2.255 12.972 -5.955 1.00 83.31 103 GLY A N 1
ATOM 822 C CA . GLY A 1 103 ? 1.182 11.993 -6.152 1.00 83.31 103 GLY A CA 1
ATOM 823 C C . GLY A 1 103 ? 1.087 10.949 -5.036 1.00 83.31 103 GLY A C 1
ATOM 824 O O . GLY A 1 103 ? 0.504 9.890 -5.253 1.00 83.31 103 GLY A O 1
ATOM 825 N N . ASN A 1 104 ? 1.674 11.231 -3.867 1.00 85.00 104 ASN A N 1
ATOM 826 C CA . ASN A 1 104 ? 1.683 10.328 -2.709 1.00 85.00 104 ASN A CA 1
ATOM 827 C C . ASN A 1 104 ? 0.650 10.691 -1.642 1.00 85.00 104 ASN A C 1
ATOM 829 O O . ASN A 1 104 ? 0.471 9.923 -0.697 1.00 85.00 104 ASN A O 1
ATOM 833 N N . LYS A 1 105 ? 0.026 11.871 -1.714 1.00 86.06 105 LYS A N 1
ATOM 834 C CA . LYS A 1 105 ? -0.967 12.244 -0.711 1.00 86.06 105 LYS A CA 1
ATOM 835 C C . LYS A 1 105 ? -2.252 11.477 -0.959 1.00 86.06 105 LYS A C 1
ATOM 837 O O . LYS A 1 105 ? -2.727 11.369 -2.091 1.00 86.06 105 LYS A O 1
ATOM 842 N N . ASP A 1 106 ? -2.859 11.039 0.133 1.00 85.75 106 ASP A N 1
ATOM 843 C CA . ASP A 1 106 ? -4.205 10.502 0.078 1.00 85.75 106 ASP A CA 1
ATOM 844 C C . ASP A 1 106 ? -5.184 11.555 -0.468 1.00 85.75 106 ASP A C 1
ATOM 846 O O . ASP A 1 106 ? -5.050 12.754 -0.179 1.00 85.75 106 ASP A O 1
ATOM 850 N N . PRO A 1 107 ? -6.214 11.135 -1.221 1.00 87.12 107 PRO A N 1
ATOM 851 C CA . PRO A 1 107 ? -7.317 12.016 -1.571 1.00 87.12 107 PRO A CA 1
ATOM 852 C C . PRO A 1 107 ? -7.924 12.647 -0.303 1.00 87.12 107 PRO A C 1
ATOM 854 O O . PRO A 1 107 ? -8.178 11.921 0.663 1.00 87.12 107 PRO A O 1
ATOM 857 N N . PRO A 1 108 ? -8.264 13.952 -0.275 1.00 88.88 108 PRO A N 1
ATOM 858 C CA . PRO A 1 108 ? -8.776 14.601 0.930 1.00 88.88 108 PRO A CA 1
ATOM 859 C C . PRO A 1 108 ? -9.992 13.917 1.584 1.00 88.88 108 PRO A C 1
ATOM 861 O O . PRO A 1 108 ? -10.078 13.943 2.813 1.00 88.88 108 PRO A O 1
ATOM 864 N N . PRO A 1 109 ? -10.943 13.297 0.847 1.00 90.06 109 PRO A N 1
ATOM 865 C CA . PRO A 1 109 ? -11.991 12.489 1.473 1.00 90.06 109 PRO A CA 1
ATOM 866 C C . PRO A 1 109 ? -11.453 11.291 2.265 1.00 90.06 109 PRO A C 1
ATOM 868 O O . PRO A 1 109 ? -11.957 11.030 3.355 1.00 90.06 109 PRO A O 1
ATOM 871 N N . ALA A 1 110 ? -10.424 10.605 1.756 1.00 88.19 110 ALA A N 1
ATOM 872 C CA . ALA A 1 110 ? -9.781 9.492 2.449 1.00 88.19 110 ALA A CA 1
ATOM 873 C C . ALA A 1 110 ? -9.059 9.984 3.710 1.00 88.19 110 ALA A C 1
ATOM 875 O O . ALA A 1 110 ? -9.293 9.438 4.785 1.00 88.19 110 ALA A O 1
ATOM 876 N N . THR A 1 111 ? -8.301 11.085 3.624 1.00 89.12 111 THR A N 1
ATOM 877 C CA . THR A 1 111 ? -7.650 11.698 4.797 1.00 89.12 111 THR A CA 1
ATOM 878 C C . THR A 1 111 ? -8.655 12.040 5.901 1.00 89.12 111 THR A C 1
ATOM 880 O O . THR A 1 111 ? -8.423 11.737 7.069 1.00 89.12 111 THR A O 1
ATOM 883 N N . ARG A 1 112 ? -9.806 12.637 5.552 1.00 92.25 112 ARG A N 1
ATOM 884 C CA . ARG A 1 112 ? -10.860 12.940 6.537 1.00 92.25 112 ARG A CA 1
ATOM 885 C C . ARG A 1 112 ? -11.471 11.673 7.137 1.00 92.25 112 ARG A C 1
ATOM 887 O O . ARG A 1 112 ? -11.670 11.617 8.345 1.00 92.25 112 ARG A O 1
ATOM 894 N N . ALA A 1 113 ? -11.759 10.662 6.316 1.00 91.00 113 ALA A N 1
ATOM 895 C CA . ALA A 1 113 ? -12.314 9.395 6.792 1.00 91.00 113 ALA A CA 1
ATOM 896 C C . ALA A 1 113 ? -11.365 8.678 7.769 1.00 91.00 113 ALA A C 1
ATOM 898 O O . ALA A 1 113 ? -11.813 8.197 8.809 1.00 91.00 113 ALA A O 1
ATOM 899 N N . LEU A 1 114 ? -10.061 8.667 7.477 1.00 89.25 114 LEU A N 1
ATOM 900 C CA . LEU A 1 114 ? -9.038 8.108 8.365 1.00 89.25 114 LEU A CA 1
ATOM 901 C C . LEU A 1 114 ? -8.962 8.872 9.695 1.00 89.25 114 LEU A C 1
ATOM 903 O O . LEU A 1 114 ? -8.987 8.243 10.751 1.00 89.25 114 LEU A O 1
ATOM 907 N N . ALA A 1 115 ? -9.015 10.207 9.664 1.00 90.75 115 ALA A N 1
ATOM 908 C CA . ALA A 1 115 ? -9.057 11.017 10.883 1.00 90.75 115 ALA A CA 1
ATOM 909 C C . ALA A 1 115 ? -10.291 10.707 11.759 1.00 90.75 115 ALA A C 1
ATOM 911 O O . ALA A 1 115 ? -10.193 10.651 12.985 1.00 90.75 115 ALA A O 1
ATOM 912 N N . HIS A 1 116 ? -11.455 10.455 11.149 1.00 92.88 116 HIS A N 1
ATOM 913 C CA . HIS A 1 116 ? -12.643 10.012 11.888 1.00 92.88 116 HIS A CA 1
ATOM 914 C C . HIS A 1 116 ? -12.473 8.612 12.491 1.00 92.88 116 HIS A C 1
ATOM 916 O O . HIS A 1 116 ? -12.922 8.376 13.612 1.00 92.88 116 HIS A O 1
ATOM 922 N N . ALA A 1 117 ? -11.809 7.694 11.786 1.00 91.44 117 ALA A N 1
ATOM 923 C CA . ALA A 1 117 ? -11.512 6.364 12.313 1.00 91.44 117 ALA A CA 1
ATOM 924 C C . ALA A 1 117 ? -10.550 6.425 13.514 1.00 91.44 117 ALA A C 1
ATOM 926 O O . ALA A 1 117 ? -10.764 5.727 14.505 1.00 91.44 117 ALA A O 1
ATOM 927 N N . GLU A 1 118 ? -9.535 7.292 13.466 1.00 90.94 118 GLU A N 1
ATOM 928 C CA . GLU A 1 118 ? -8.632 7.546 14.596 1.00 90.94 118 GLU A CA 1
ATOM 929 C C . GLU A 1 118 ? -9.367 8.129 15.806 1.00 90.94 118 GLU A C 1
ATOM 931 O O . GLU A 1 118 ? -9.167 7.662 16.929 1.00 90.94 118 GLU A O 1
ATOM 936 N N . ALA A 1 119 ? -10.255 9.102 15.585 1.00 93.69 119 ALA A N 1
ATOM 937 C CA . ALA A 1 119 ? -11.077 9.675 16.648 1.00 93.69 119 ALA A CA 1
ATOM 938 C C . ALA A 1 119 ? -11.977 8.611 17.302 1.00 93.69 119 ALA A C 1
ATOM 940 O O . ALA A 1 119 ? -11.973 8.462 18.525 1.00 93.69 119 ALA A O 1
ATOM 941 N N . ALA A 1 120 ? -12.667 7.797 16.496 1.00 93.31 120 ALA A N 1
ATOM 942 C CA . ALA A 1 120 ? -13.484 6.691 16.995 1.00 93.31 120 ALA A CA 1
ATOM 943 C C . ALA A 1 120 ? -12.648 5.665 17.782 1.00 93.31 120 ALA A C 1
ATOM 945 O O . ALA A 1 120 ? -13.080 5.156 18.818 1.00 93.31 120 ALA A O 1
ATOM 946 N N . ALA A 1 121 ? -11.427 5.375 17.327 1.00 91.31 121 ALA A N 1
ATOM 947 C CA . ALA A 1 121 ? -10.518 4.481 18.032 1.00 91.31 121 ALA A CA 1
ATOM 948 C C . ALA A 1 121 ? -10.080 5.048 19.396 1.00 91.31 121 ALA A C 1
ATOM 950 O O . ALA A 1 121 ? -10.008 4.297 20.374 1.00 91.31 121 ALA A O 1
ATOM 951 N N . ALA A 1 122 ? -9.835 6.360 19.483 1.00 94.50 122 ALA A N 1
ATOM 952 C CA . ALA A 1 122 ? -9.518 7.039 20.738 1.00 94.50 122 ALA A CA 1
ATOM 953 C C . ALA A 1 122 ? -10.691 6.982 21.734 1.00 94.50 122 ALA A C 1
ATOM 955 O O . ALA A 1 122 ? -10.475 6.708 22.914 1.00 94.50 122 ALA A O 1
ATOM 956 N N . GLU A 1 123 ? -11.930 7.151 21.266 1.00 95.25 123 GLU A N 1
ATOM 957 C CA . GLU A 1 123 ? -13.128 7.000 22.103 1.00 95.25 123 GLU A CA 1
ATOM 958 C C . GLU A 1 123 ? -13.287 5.564 22.621 1.00 95.25 123 GLU A C 1
ATOM 960 O O . GLU A 1 123 ? -13.460 5.351 23.824 1.00 95.25 123 GLU A O 1
ATOM 965 N N . ILE A 1 124 ? -13.149 4.559 21.748 1.00 94.88 124 ILE A N 1
ATOM 966 C CA . ILE A 1 124 ? -13.221 3.138 22.131 1.00 94.88 124 ILE A CA 1
ATOM 967 C C . ILE A 1 124 ? -12.155 2.797 23.179 1.00 94.88 124 ILE A C 1
ATOM 969 O O . ILE A 1 124 ? -12.418 2.010 24.093 1.00 94.88 124 ILE A O 1
ATOM 973 N N . ALA A 1 125 ? -10.969 3.405 23.098 1.00 94.31 125 ALA A N 1
ATOM 974 C CA . ALA A 1 125 ? -9.898 3.188 24.065 1.00 94.31 125 ALA A CA 1
ATOM 975 C C . ALA A 1 125 ? -10.266 3.626 25.497 1.00 94.31 125 ALA A C 1
ATOM 977 O O . ALA A 1 125 ? -9.666 3.121 26.447 1.00 94.31 125 ALA A O 1
ATOM 978 N N . THR A 1 126 ? -11.269 4.495 25.680 1.00 96.19 126 THR A N 1
ATOM 979 C CA . THR A 1 126 ? -11.758 4.906 27.011 1.00 96.19 126 THR A CA 1
ATOM 980 C C . THR A 1 126 ? -12.623 3.843 27.699 1.00 96.19 126 THR A C 1
ATOM 982 O O . THR A 1 126 ? -12.742 3.843 28.924 1.00 96.19 126 THR A O 1
ATOM 985 N N . LEU A 1 127 ? -13.190 2.895 26.943 1.00 95.31 127 LEU A N 1
ATOM 986 C CA . LEU A 1 127 ? -14.092 1.866 27.469 1.00 95.31 127 LEU A CA 1
ATOM 987 C C . LEU A 1 127 ? -13.349 0.830 28.338 1.00 95.31 127 LEU A C 1
ATOM 989 O O . LEU A 1 127 ? -12.137 0.649 28.184 1.00 95.31 127 LEU A O 1
ATOM 993 N N . PRO A 1 128 ? -14.038 0.079 29.220 1.00 95.38 128 PRO A N 1
ATOM 994 C CA . PRO A 1 128 ? -13.419 -1.028 29.947 1.00 95.38 128 PRO A CA 1
ATOM 995 C C . PRO A 1 128 ? -12.983 -2.172 29.006 1.00 95.38 128 PRO A C 1
ATOM 997 O O . PRO A 1 128 ? -13.635 -2.392 27.979 1.00 95.38 128 PRO A O 1
ATOM 1000 N N . PRO A 1 129 ? -11.942 -2.961 29.355 1.00 89.62 129 PRO A N 1
ATOM 1001 C CA . PRO A 1 129 ? -11.380 -4.006 28.491 1.00 89.62 129 PRO A CA 1
ATOM 1002 C C . PRO A 1 129 ? -12.381 -4.959 27.806 1.00 89.62 129 PRO A C 1
ATOM 1004 O O . PRO A 1 129 ? -12.216 -5.171 26.605 1.00 89.62 129 PRO A O 1
ATOM 1007 N N . PRO A 1 130 ? -13.430 -5.493 28.473 1.00 90.88 130 PRO A N 1
ATOM 1008 C CA . PRO A 1 130 ? -14.363 -6.410 27.808 1.00 90.88 130 PRO A CA 1
ATOM 1009 C C . PRO A 1 130 ? -15.213 -5.744 26.712 1.00 90.88 130 PRO A C 1
ATOM 1011 O O . PRO A 1 130 ? -15.667 -6.427 25.799 1.00 90.88 130 PRO A O 1
ATOM 1014 N N . PHE A 1 131 ? -15.411 -4.422 26.760 1.00 94.12 131 PHE A N 1
ATOM 1015 C CA . PHE A 1 131 ? -16.216 -3.689 25.775 1.00 94.12 131 PHE A CA 1
ATOM 1016 C C . PHE A 1 131 ? -15.395 -3.246 24.555 1.00 94.12 131 PHE A C 1
ATOM 1018 O O . PHE A 1 131 ? -15.944 -3.136 23.458 1.00 94.12 131 PHE A O 1
ATOM 1025 N N . ARG A 1 132 ? -14.083 -3.018 24.723 1.00 93.56 132 ARG A N 1
ATOM 1026 C CA . ARG A 1 132 ? -13.200 -2.487 23.667 1.00 93.56 132 ARG A CA 1
ATOM 1027 C C . ARG A 1 132 ? -13.205 -3.343 22.405 1.00 93.56 132 ARG A C 1
ATOM 1029 O O . ARG A 1 132 ? -13.450 -2.822 21.322 1.00 93.56 132 ARG A O 1
ATOM 1036 N N . ASP A 1 133 ? -12.945 -4.644 22.545 1.00 91.12 133 ASP A N 1
ATOM 1037 C CA . ASP A 1 133 ? -12.829 -5.556 21.397 1.00 91.12 133 ASP A CA 1
ATOM 1038 C C . ASP A 1 133 ? -14.161 -5.673 20.640 1.00 91.12 133 ASP A C 1
ATOM 1040 O O . ASP A 1 133 ? -14.193 -5.550 19.415 1.00 91.12 133 ASP A O 1
ATOM 1044 N N . PHE A 1 134 ? -15.274 -5.800 21.371 1.00 93.19 134 PHE A N 1
ATOM 1045 C CA . PHE A 1 134 ? -16.606 -5.890 20.776 1.00 93.19 134 PHE A CA 1
ATOM 1046 C C . PHE A 1 134 ? -16.949 -4.650 19.937 1.00 93.19 134 PHE A C 1
ATOM 1048 O O . PHE A 1 134 ? -17.334 -4.771 18.769 1.00 93.19 134 PHE A O 1
ATOM 1055 N N . PHE A 1 135 ? -16.779 -3.450 20.502 1.00 95.06 135 PHE A N 1
ATOM 1056 C CA . PHE A 1 135 ? -17.114 -2.216 19.791 1.00 95.06 135 PHE A CA 1
ATOM 1057 C C . PHE A 1 135 ? -16.120 -1.880 18.674 1.00 95.06 135 PHE A C 1
ATOM 1059 O O . PHE A 1 135 ? -16.552 -1.382 17.634 1.00 95.06 135 PHE A O 1
ATOM 1066 N N . ALA A 1 136 ? -14.836 -2.231 18.810 1.00 92.56 136 ALA A N 1
ATOM 1067 C CA . ALA A 1 136 ? -13.863 -2.066 17.729 1.00 92.56 136 ALA A CA 1
ATOM 1068 C C . ALA A 1 136 ? -14.221 -2.924 16.508 1.00 92.56 136 ALA A C 1
ATOM 1070 O O . ALA A 1 136 ? -14.278 -2.416 15.388 1.00 92.56 136 ALA A O 1
ATOM 1071 N N . ARG A 1 137 ? -14.549 -4.208 16.711 1.00 92.19 137 ARG A N 1
ATOM 1072 C CA . ARG A 1 137 ? -14.982 -5.101 15.620 1.00 92.19 137 ARG A CA 1
ATOM 1073 C C . ARG A 1 137 ? -16.264 -4.617 14.954 1.00 92.19 137 ARG A C 1
ATOM 1075 O O . ARG A 1 137 ? -16.379 -4.688 13.732 1.00 92.19 137 ARG A O 1
ATOM 1082 N N . ARG A 1 138 ? -17.215 -4.101 15.738 1.00 93.56 138 ARG A N 1
ATOM 1083 C CA . ARG A 1 138 ? -18.458 -3.528 15.208 1.00 93.56 138 ARG A CA 1
ATOM 1084 C C . ARG A 1 138 ? -18.194 -2.288 14.348 1.00 93.56 138 ARG A C 1
ATOM 1086 O O . ARG A 1 138 ? -18.777 -2.183 13.273 1.00 93.56 138 ARG A O 1
ATOM 1093 N N . ALA A 1 139 ? -17.318 -1.387 14.791 1.00 92.88 139 ALA A N 1
ATOM 1094 C CA . ALA A 1 139 ? -16.943 -0.195 14.029 1.00 92.88 139 ALA A CA 1
ATOM 1095 C C . ALA A 1 139 ? -16.244 -0.561 12.709 1.00 92.88 139 ALA A C 1
ATOM 1097 O O . ALA A 1 139 ? -16.637 -0.083 11.647 1.00 92.88 139 ALA A O 1
ATOM 1098 N N . ILE A 1 140 ? -15.276 -1.482 12.763 1.00 91.69 140 ILE A N 1
ATOM 1099 C CA . ILE A 1 140 ? -14.590 -2.030 11.582 1.00 91.69 140 ILE A CA 1
ATOM 1100 C C . ILE A 1 140 ? -15.597 -2.603 10.579 1.00 91.69 140 ILE A C 1
ATOM 1102 O O . ILE A 1 140 ? -15.533 -2.307 9.387 1.00 91.69 140 ILE A O 1
ATOM 1106 N N . ARG A 1 141 ? -16.548 -3.408 11.064 1.00 90.44 141 ARG A N 1
ATOM 1107 C CA . ARG A 1 141 ? -17.576 -4.020 10.220 1.00 90.44 141 ARG A CA 1
ATOM 1108 C C . ARG A 1 141 ? -18.461 -2.973 9.545 1.00 90.44 141 ARG A C 1
ATOM 1110 O O . ARG A 1 141 ? -18.712 -3.094 8.352 1.00 90.44 141 ARG A O 1
ATOM 1117 N N . ALA A 1 142 ? -18.886 -1.945 10.277 1.00 90.81 142 ALA A N 1
ATOM 1118 C CA . ALA A 1 142 ? -19.706 -0.871 9.720 1.00 90.81 142 ALA A CA 1
ATOM 1119 C C . ALA A 1 142 ? -18.982 -0.115 8.591 1.00 90.81 142 ALA A C 1
ATOM 1121 O O . ALA A 1 142 ? -19.584 0.164 7.556 1.00 90.81 142 ALA A O 1
ATOM 1122 N N . LEU A 1 143 ? -17.682 0.162 8.754 1.00 90.06 143 LEU A N 1
ATOM 1123 C CA . LEU A 1 143 ? -16.863 0.782 7.704 1.00 90.06 143 LEU A CA 1
ATOM 1124 C C . LEU A 1 143 ? -16.754 -0.115 6.463 1.00 90.06 143 LEU A C 1
ATOM 1126 O O . LEU A 1 143 ? -16.890 0.367 5.340 1.00 90.06 143 LEU A O 1
ATOM 1130 N N . HIS A 1 144 ? -16.557 -1.420 6.661 1.00 87.94 144 HIS A N 1
ATOM 1131 C CA . HIS A 1 144 ? -16.465 -2.385 5.567 1.00 87.94 144 HIS A CA 1
ATOM 1132 C C . HIS A 1 144 ? -17.790 -2.522 4.793 1.00 87.94 144 HIS A C 1
ATOM 1134 O O . HIS A 1 144 ? -17.796 -2.530 3.563 1.00 87.94 144 HIS A O 1
ATOM 1140 N N . GLU A 1 145 ? -18.924 -2.604 5.494 1.00 89.38 145 GLU A N 1
ATOM 1141 C CA . GLU A 1 145 ? -20.255 -2.676 4.872 1.00 89.38 145 GLU A CA 1
ATOM 1142 C C . GLU A 1 145 ? -20.582 -1.398 4.081 1.00 89.38 145 GLU A C 1
ATOM 1144 O O . GLU A 1 145 ? -21.099 -1.480 2.966 1.00 89.38 145 GLU A O 1
ATOM 1149 N N . ALA A 1 146 ? -20.218 -0.222 4.604 1.00 88.81 146 ALA A N 1
ATOM 1150 C CA . ALA A 1 146 ? -20.400 1.049 3.903 1.00 88.81 146 ALA A CA 1
ATOM 1151 C C . ALA A 1 146 ? -19.566 1.141 2.612 1.00 88.81 146 ALA A C 1
ATOM 1153 O O . ALA A 1 146 ? -20.056 1.652 1.603 1.00 88.81 146 ALA A O 1
ATOM 1154 N N . ALA A 1 147 ? -18.331 0.625 2.622 1.00 84.56 147 ALA A N 1
ATOM 1155 C CA . ALA A 1 147 ? -17.481 0.582 1.433 1.00 84.56 147 ALA A CA 1
ATOM 1156 C C . ALA A 1 147 ? -18.075 -0.324 0.338 1.00 84.56 147 ALA A C 1
ATOM 1158 O O . ALA A 1 147 ? -18.169 0.093 -0.816 1.00 84.56 147 ALA A O 1
ATOM 1159 N N . ALA A 1 148 ? -18.558 -1.514 0.710 1.00 80.25 148 ALA A N 1
ATOM 1160 C CA . ALA A 1 148 ? -19.163 -2.466 -0.226 1.00 80.25 148 ALA A CA 1
ATOM 1161 C C . ALA A 1 148 ? -20.502 -1.971 -0.812 1.00 80.25 148 ALA A C 1
ATOM 1163 O O . ALA A 1 148 ? -20.792 -2.184 -1.989 1.00 80.25 148 ALA A O 1
ATOM 1164 N N . ALA A 1 149 ? -21.321 -1.265 -0.023 1.00 75.56 149 ALA A N 1
ATOM 1165 C CA . ALA A 1 149 ? -22.602 -0.722 -0.491 1.00 75.56 149 ALA A CA 1
ATOM 1166 C C . ALA A 1 149 ? -22.443 0.322 -1.618 1.00 75.56 149 ALA A C 1
ATOM 1168 O O . ALA A 1 149 ? -23.327 0.465 -2.467 1.00 75.56 149 ALA A O 1
ATOM 1169 N N . GLY A 1 150 ? -21.307 1.027 -1.661 1.00 58.50 150 GLY A N 1
ATOM 1170 C CA . GLY A 1 150 ? -20.996 2.009 -2.703 1.00 58.50 150 GLY A CA 1
ATOM 1171 C C . GLY A 1 150 ? -20.732 1.411 -4.092 1.00 58.50 150 GLY A C 1
ATOM 1172 O O . GLY A 1 150 ? -20.876 2.122 -5.089 1.00 58.50 150 GLY A O 1
ATOM 1173 N N . GLU A 1 151 ? -20.385 0.124 -4.186 1.00 53.12 151 GLU A N 1
ATOM 1174 C CA . GLU A 1 151 ? -20.150 -0.568 -5.463 1.00 53.12 151 GLU A CA 1
ATOM 1175 C C . GLU A 1 151 ? -21.469 -0.958 -6.150 1.00 53.12 151 GLU A C 1
ATOM 1177 O O . GLU A 1 151 ? -21.624 -0.756 -7.356 1.00 53.12 151 GLU A O 1
ATOM 1182 N N . GLY A 1 152 ? -22.466 -1.415 -5.382 1.00 39.50 152 GLY A N 1
ATOM 1183 C CA . GLY A 1 152 ? -23.780 -1.817 -5.908 1.00 39.50 152 GLY A CA 1
ATOM 1184 C C . GLY A 1 152 ? -24.631 -0.656 -6.438 1.00 39.50 152 GLY A C 1
ATOM 1185 O O . GLY A 1 152 ? -25.352 -0.814 -7.422 1.00 39.50 152 GLY A O 1
ATOM 1186 N N . ALA A 1 153 ? -24.510 0.537 -5.848 1.00 42.09 153 ALA A N 1
ATOM 1187 C CA . ALA A 1 153 ? -25.258 1.720 -6.287 1.00 42.09 153 ALA A CA 1
ATOM 1188 C C . ALA A 1 153 ? -24.766 2.288 -7.637 1.00 42.09 153 ALA A C 1
ATOM 1190 O O . ALA A 1 153 ? -25.545 2.876 -8.385 1.00 42.09 153 ALA A O 1
ATOM 1191 N N . ARG A 1 154 ? -23.481 2.099 -7.978 1.00 44.16 154 ARG A N 1
ATOM 1192 C CA . ARG A 1 154 ? -22.894 2.611 -9.232 1.00 44.16 154 ARG A CA 1
ATOM 1193 C C . ARG A 1 154 ? -23.244 1.759 -10.452 1.00 44.16 154 ARG A C 1
ATOM 1195 O O . ARG A 1 154 ? -23.390 2.311 -11.538 1.00 44.16 154 ARG A O 1
ATOM 1202 N N . VAL A 1 155 ? -23.428 0.448 -10.279 1.00 43.03 155 VAL A N 1
ATOM 1203 C CA . VAL A 1 155 ? -23.857 -0.447 -11.370 1.00 43.03 155 VAL A CA 1
ATOM 1204 C C . VAL A 1 155 ? -25.314 -0.172 -11.770 1.00 43.03 155 VAL A C 1
ATOM 1206 O O . VAL A 1 155 ? -25.632 -0.216 -12.954 1.00 43.03 155 VAL A O 1
ATOM 1209 N N . GLY A 1 156 ? -26.180 0.206 -10.820 1.00 35.62 156 GLY A N 1
ATOM 1210 C CA . GLY A 1 156 ? -27.565 0.604 -11.110 1.00 35.62 156 GLY A CA 1
ATOM 1211 C C . GLY A 1 156 ? -27.685 1.919 -11.892 1.00 35.62 156 GLY A C 1
ATOM 1212 O O . GLY A 1 156 ? -28.503 2.021 -12.797 1.00 35.62 156 GLY A O 1
ATOM 1213 N N . ALA A 1 157 ? -26.824 2.902 -11.613 1.00 38.75 157 ALA A N 1
ATOM 1214 C CA . ALA A 1 157 ? -26.867 4.204 -12.288 1.00 38.75 157 ALA A CA 1
ATOM 1215 C C . ALA A 1 157 ? -26.346 4.173 -13.741 1.00 38.75 157 ALA A C 1
ATOM 1217 O O . ALA A 1 157 ? -26.738 5.009 -14.551 1.00 38.75 157 ALA A O 1
ATOM 1218 N N . ALA A 1 158 ? -25.482 3.215 -14.096 1.00 40.00 158 ALA A N 1
ATOM 1219 C CA . ALA A 1 158 ? -24.985 3.063 -15.467 1.00 40.00 158 ALA A CA 1
ATOM 1220 C C . ALA A 1 158 ? -26.004 2.400 -16.421 1.00 40.00 158 ALA A C 1
ATOM 1222 O O . ALA A 1 158 ? -25.822 2.465 -17.635 1.00 40.00 158 ALA A O 1
ATOM 1223 N N . ALA A 1 159 ? -27.069 1.783 -15.895 1.00 41.03 159 ALA A N 1
ATOM 1224 C CA . ALA A 1 159 ? -28.076 1.075 -16.689 1.00 41.03 159 ALA A CA 1
ATOM 1225 C C . ALA A 1 159 ? -29.248 1.961 -17.168 1.00 41.03 159 ALA A C 1
ATOM 1227 O O . ALA A 1 159 ? -29.987 1.541 -18.053 1.00 41.03 159 ALA A O 1
ATOM 1228 N N . GLU A 1 160 ? -29.415 3.181 -16.642 1.00 38.34 160 GLU A N 1
ATOM 1229 C CA . GLU A 1 160 ? -30.571 4.050 -16.955 1.00 38.34 160 GLU A CA 1
ATOM 1230 C C . GLU A 1 160 ? -30.260 5.211 -17.926 1.00 38.34 160 GLU A C 1
ATOM 1232 O O . GLU A 1 160 ? -31.122 6.036 -18.209 1.00 38.34 160 GLU A O 1
ATOM 1237 N N . GLY A 1 161 ? -29.043 5.284 -18.479 1.00 36.34 161 GLY A N 1
ATOM 1238 C CA . GLY A 1 161 ? -28.587 6.399 -19.328 1.00 36.34 161 GLY A CA 1
ATOM 1239 C C . GLY A 1 161 ? -28.612 6.166 -20.844 1.00 36.34 161 GLY A C 1
ATOM 1240 O O . GLY A 1 161 ? -27.925 6.889 -21.562 1.00 36.34 161 GLY A O 1
ATOM 1241 N N . GLY A 1 162 ? -29.325 5.150 -21.337 1.00 39.12 162 GLY A N 1
ATOM 1242 C CA . GLY A 1 162 ? -29.360 4.798 -22.761 1.00 39.12 162 GLY A CA 1
ATOM 1243 C C . GLY A 1 162 ? -30.777 4.645 -23.303 1.00 39.12 162 GLY A C 1
ATOM 1244 O O . GLY A 1 162 ? -31.271 3.522 -23.392 1.00 39.12 162 GLY A O 1
ATOM 1245 N N . ALA A 1 163 ? -31.401 5.761 -23.681 1.00 32.50 163 ALA A N 1
ATOM 1246 C CA . ALA A 1 163 ? -32.541 5.832 -24.596 1.00 32.50 163 ALA A CA 1
ATOM 1247 C C . ALA A 1 163 ? -32.517 7.176 -25.334 1.00 32.50 163 ALA A C 1
ATOM 1249 O O . ALA A 1 163 ? -32.349 8.211 -24.648 1.00 32.50 163 ALA A O 1
#

Radius of gyration: 19.72 Å; chains: 1; bounding box: 57×37×54 Å

InterPro domains:
  IPR003347 JmjC domain [PS51184] (1-103)
  IPR014710 RmlC-like jelly roll fold [G3DSA:2.60.120.10] (6-92)
  IPR041667 Cupin-like domain 8 [PF13621] (16-90)

Foldseek 3Di:
DKKKDAPPVVPPDDPDDDDDDDPPCPPDDPAPDLPDGDCVVVVPSVVVNVHIDDDDDDPPDDDDDDPRMDMDDDDPDDDDDDDDDDDPDPVCPVQDDPPPPPRPDDRVVVVVVVVVLVVVLVVLVPDPPVSSVVVNVVVVVVVVVVVVVVVVVVVVVVVPPDD

Sequence (163 aa):
RVSTRCSEDTARDRLHTRTLAHAAAQCMPQVGDIDRWNDETFPRFRAAVGERFECELSPGEVLFIPALWFHNVTSIGFSAAVNVFWRSHPAAHALYDPKDLYGNKDPPPATRALAHAEAAAAEIATLPPPFRDFFARRAIRALHEAAAAGEGARVGAAAEGGA

pLDDT: mean 76.61, std 22.12, ra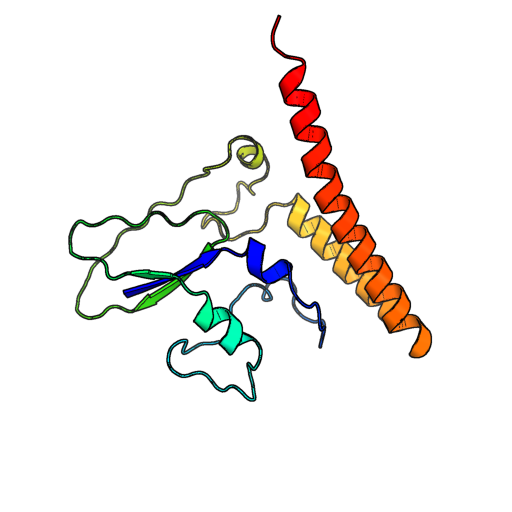nge [24.45, 96.19]

Secondary structure (DSSP, 8-state):
-EEEEESGGGSSS---------TTSTTS---S-SSS--TTT-TTHHHHHHT-EEE-PPTT------TTEEEEE--SSS-----------GGGGGGS-TT-SSS-SPPHHHHHHHHHHHHHHHHHHTS-HHHHHHHHHHHHHHHHHHHHHHHHHHHHHTTSS--

Organism: Emiliania huxleyi (NCBI:txid2903)